Protein AF-A0A1A8Q1Y0-F1 (afdb_monomer_lite)

Organism: NCBI:txid704102

InterPro domains:
  IPR000152 EGF-type aspartate/asparagine hydroxylation site [PS00010] (69-80)
  IPR000742 EGF-like domain [PF00008] (25-50)
  IPR000742 EGF-like domain [PS00022] (40-51)
  IPR000742 EGF-like domain [PS00022] (78-89)
  IPR000742 EGF-like domain [PS01186] (40-51)
  IPR000742 EGF-like domain [PS01186] (78-89)
  IPR000742 EGF-like domain [PS50026] (17-52)
  IPR000742 EGF-like domain [PS50026] (54-90)
  IPR000742 EGF-like domain [SM00181] (9-52)
  IPR000742 EGF-like domain [SM00181] (57-90)
  IPR001881 EGF-like calcium-binding domain [SM00179] (10-52)
  IPR001881 EGF-like calcium-binding domain [SM00179] (54-90)
  IPR013032 EGF-like, conserved site [PF12661] (63-84)
  IPR018097 EGF-like calcium-binding, con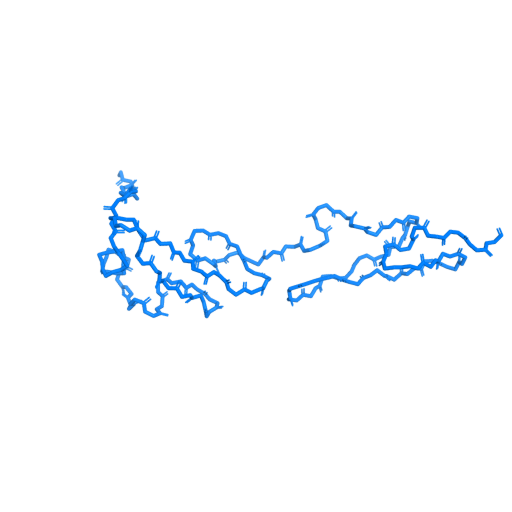served site [PS01187] (54-78)
  IPR051355 Notch and Slit guidance protein [PTHR45836] (2-94)

Radius of gyration: 19.27 Å; chains: 1; bounding box: 43×25×50 Å

pLDDT: mean 89.34, std 10.75, range [38.41, 96.88]

Foldseek 3Di:
DPCPPQFAALCVQCVVVVHDSCPQAPPRWHWDDPDRGIATHEDAQFDDRRSPHGDFQCVVHLADDPWDWDDDRRHIATHEDPQFDDRRSPDGRD

Sequence (94 aa):
VNCDVPSVSCEVAAKQRGVDVSQLCQNSGQCRDTGNVHECNCQVGFTGSYCEEQVDECTPNPCQNGATCTDFLGGYTCKCMPGYLGTNCSVDIN

Secondary structure (DSSP, 8-state):
-----SS--HHHHHHHHTS-HHHHSSTT-EEEEETTEEEEEPPTTEESTTS-EEP-TTSS----TTPEEEEETTEEEEEPPTTEESTTS-EE--

Structure (mmCIF, N/CA/C/O backbone):
data_AF-A0A1A8Q1Y0-F1
#
_entry.id   AF-A0A1A8Q1Y0-F1
#
loop_
_atom_site.group_PDB
_atom_site.id
_atom_site.type_symbol
_atom_site.label_atom_id
_atom_site.label_alt_id
_atom_site.label_comp_id
_atom_site.label_asym_id
_atom_site.label_entity_id
_atom_site.label_seq_id
_atom_site.pdbx_PDB_ins_code
_atom_site.Cartn_x
_atom_site.Cartn_y
_atom_site.Cartn_z
_atom_site.occupancy
_atom_site.B_iso_or_equiv
_atom_site.auth_seq_id
_atom_site.auth_comp_id
_atom_site.auth_asym_id
_atom_site.auth_atom_id
_atom_site.pdbx_PDB_model_num
ATOM 1 N N . VAL A 1 1 ? -7.116 16.075 22.771 1.00 38.41 1 VAL A N 1
ATOM 2 C CA . VAL A 1 1 ? -6.220 14.925 23.020 1.00 38.41 1 VAL A CA 1
ATOM 3 C C . VAL A 1 1 ? -6.762 13.789 22.174 1.00 38.41 1 VAL A C 1
ATOM 5 O O . VAL A 1 1 ? -7.806 13.258 22.527 1.00 38.41 1 VAL A O 1
ATOM 8 N N . ASN A 1 2 ? -6.167 13.529 21.005 1.00 45.53 2 ASN A N 1
ATOM 9 C CA . ASN A 1 2 ? -6.541 12.368 20.195 1.00 45.53 2 ASN A CA 1
ATOM 10 C C . ASN A 1 2 ? -6.005 11.136 20.914 1.00 45.53 2 ASN A C 1
ATOM 12 O O . ASN A 1 2 ? -4.815 10.840 20.854 1.00 45.53 2 ASN A O 1
ATOM 16 N N . CYS A 1 3 ? -6.879 10.486 21.671 1.00 48.44 3 CYS A N 1
ATOM 17 C CA . CYS A 1 3 ? -6.614 9.170 22.211 1.00 48.44 3 CYS A CA 1
ATOM 18 C C . CYS A 1 3 ? -6.950 8.152 21.118 1.00 48.44 3 CYS A C 1
ATOM 20 O O . CYS A 1 3 ? -8.015 7.544 21.162 1.00 48.44 3 CYS A O 1
ATOM 22 N N . ASP A 1 4 ? -6.059 7.960 20.145 1.00 56.84 4 ASP A N 1
ATOM 23 C 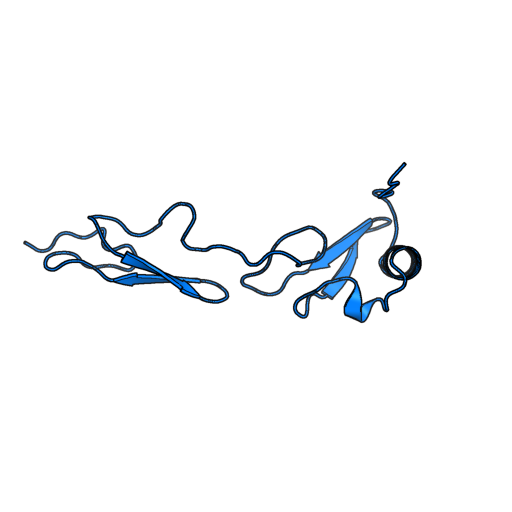CA . ASP A 1 4 ? -5.976 6.656 19.487 1.00 56.84 4 ASP A CA 1
ATOM 24 C C . ASP A 1 4 ? -5.455 5.700 20.562 1.00 56.84 4 ASP A C 1
ATOM 26 O O . ASP A 1 4 ? -4.253 5.589 20.786 1.00 56.84 4 ASP A O 1
ATOM 30 N N . VAL A 1 5 ? -6.369 5.135 21.357 1.00 56.62 5 VAL A N 1
ATOM 31 C CA . VAL A 1 5 ? -6.029 4.199 22.431 1.00 56.62 5 VAL A CA 1
ATOM 32 C C . VAL A 1 5 ? -5.534 2.922 21.749 1.00 56.62 5 VAL A C 1
ATOM 34 O O . VAL A 1 5 ? -6.348 2.216 21.150 1.00 56.62 5 VAL A O 1
ATOM 37 N N . PRO A 1 6 ? -4.234 2.586 21.815 1.00 63.72 6 PRO A N 1
ATOM 38 C CA . PRO A 1 6 ? -3.678 1.477 21.054 1.00 63.72 6 PRO A CA 1
ATOM 39 C C . PRO A 1 6 ? -3.911 0.177 21.829 1.00 63.72 6 PRO A C 1
ATOM 41 O O . PRO A 1 6 ? -2.965 -0.419 22.320 1.00 63.72 6 PRO A O 1
ATOM 44 N N . SER A 1 7 ? -5.171 -0.195 22.079 1.00 73.12 7 SER A N 1
ATOM 45 C CA . SER A 1 7 ? -5.597 -1.412 22.803 1.00 73.12 7 SER A CA 1
ATOM 46 C C . SER A 1 7 ? -7.128 -1.539 22.810 1.00 73.12 7 SER A C 1
ATOM 48 O O . SER A 1 7 ? -7.738 -1.743 23.861 1.00 73.12 7 SER A O 1
ATOM 50 N N . VAL A 1 8 ? -7.776 -1.366 21.658 1.00 85.94 8 VAL A N 1
ATOM 51 C CA . VAL A 1 8 ? -9.223 -1.591 21.528 1.00 85.94 8 VAL A CA 1
ATOM 52 C C . VAL A 1 8 ? -9.528 -2.565 20.395 1.00 85.94 8 VAL A C 1
ATOM 54 O O . VAL A 1 8 ? -8.804 -2.577 19.401 1.00 85.94 8 VAL A O 1
ATOM 57 N N . SER A 1 9 ? -10.595 -3.354 20.542 1.00 90.88 9 SER A N 1
ATOM 58 C CA . SER A 1 9 ? -11.101 -4.265 19.508 1.00 90.88 9 SER A CA 1
ATOM 59 C C . SER A 1 9 ? -11.766 -3.517 18.348 1.00 90.88 9 SER A C 1
ATOM 61 O O . SER A 1 9 ? -12.106 -2.335 18.466 1.00 90.88 9 SER A O 1
ATOM 63 N N . CYS A 1 10 ? -12.008 -4.222 17.244 1.00 90.50 10 CYS A N 1
ATOM 64 C CA . CYS A 1 10 ? -12.656 -3.724 16.035 1.00 90.50 10 CYS A CA 1
ATOM 65 C C . CYS A 1 10 ? -13.997 -3.044 16.332 1.00 90.50 10 CYS A C 1
ATOM 67 O O . CYS A 1 10 ? -14.282 -1.958 15.834 1.00 90.50 10 CYS A O 1
ATOM 69 N N . GLU A 1 11 ? -14.812 -3.645 17.197 1.00 90.56 11 GLU A N 1
ATOM 70 C CA . GLU A 1 11 ? -16.118 -3.106 17.586 1.00 90.56 11 GLU A CA 1
ATOM 71 C C . GLU A 1 11 ? -16.007 -1.767 18.322 1.00 90.56 11 GLU A C 1
ATOM 73 O O . GLU A 1 11 ? -16.811 -0.857 18.105 1.00 90.56 11 GLU A O 1
ATOM 78 N N . VAL A 1 12 ? -15.014 -1.636 19.205 1.00 89.88 12 VAL A N 1
ATOM 79 C CA . VAL A 1 12 ? -14.795 -0.414 19.986 1.00 89.88 12 VAL A CA 1
ATOM 80 C C . VAL A 1 12 ? -14.193 0.673 19.100 1.00 89.88 12 VAL A C 1
ATOM 82 O O . VAL A 1 12 ? -14.673 1.805 19.140 1.00 89.88 12 VAL A O 1
ATOM 85 N N . ALA A 1 13 ? -13.214 0.330 18.260 1.00 88.50 13 ALA A N 1
ATOM 86 C CA . ALA A 1 13 ? -12.613 1.246 17.294 1.00 88.50 13 ALA A CA 1
ATOM 87 C C . ALA A 1 13 ? -13.652 1.798 16.302 1.00 88.50 13 ALA A C 1
ATOM 89 O O . ALA A 1 13 ? -13.726 3.008 16.079 1.00 88.50 13 ALA A O 1
ATOM 90 N N . ALA A 1 14 ? -14.522 0.934 15.771 1.00 90.50 14 ALA A N 1
ATOM 91 C CA . ALA A 1 14 ? -15.601 1.321 14.865 1.00 90.50 14 ALA A CA 1
ATOM 92 C C . ALA A 1 14 ? -16.588 2.288 15.538 1.00 90.50 14 ALA A C 1
ATOM 94 O O . ALA A 1 14 ? -16.870 3.364 15.008 1.00 90.50 14 ALA A O 1
ATOM 95 N N . LYS A 1 15 ? -17.020 1.980 16.770 1.00 91.00 15 LYS A N 1
ATOM 96 C CA . LYS A 1 15 ? -17.885 2.870 17.564 1.00 91.00 15 LYS A CA 1
ATOM 97 C C . LYS A 1 15 ? -17.231 4.216 17.873 1.00 91.00 15 LYS A C 1
ATOM 99 O O . LYS A 1 15 ? -17.913 5.234 17.816 1.00 91.00 15 LYS A O 1
ATOM 104 N N . GLN A 1 16 ? -15.935 4.238 18.185 1.00 88.38 16 GLN A N 1
ATOM 105 C CA . GLN A 1 16 ? -15.193 5.478 18.444 1.00 88.38 16 GLN A CA 1
ATOM 106 C C . GLN A 1 16 ? -15.118 6.375 17.204 1.00 88.38 16 GLN A C 1
ATOM 108 O O . GLN A 1 16 ? -15.203 7.595 17.329 1.00 88.38 16 GLN A O 1
ATOM 113 N N . ARG A 1 17 ? -14.998 5.776 16.014 1.00 87.44 17 ARG A N 1
ATOM 114 C CA . ARG A 1 17 ? -14.986 6.492 14.730 1.00 87.44 17 ARG A CA 1
ATOM 115 C C . ARG A 1 17 ? -16.385 6.754 14.163 1.00 87.44 17 ARG A C 1
ATOM 117 O O . ARG A 1 17 ? -16.504 7.470 13.175 1.00 87.44 17 ARG A O 1
ATOM 124 N N . GLY A 1 18 ? -17.434 6.209 14.783 1.00 90.94 18 GLY A N 1
ATOM 125 C CA . GLY A 1 18 ? -18.817 6.361 14.331 1.00 90.94 18 GLY A CA 1
ATOM 126 C C . GLY A 1 18 ? -19.108 5.660 13.001 1.00 90.94 18 GLY A C 1
ATOM 127 O O . GLY A 1 18 ? -19.939 6.142 12.236 1.00 90.94 18 GLY A O 1
ATOM 128 N N . VAL A 1 19 ? -18.415 4.556 12.717 1.00 91.25 19 VAL A N 1
ATOM 129 C CA . VAL A 1 19 ? -18.579 3.745 11.499 1.00 91.25 19 VAL A CA 1
ATOM 130 C C . VAL A 1 19 ? -18.936 2.306 11.862 1.00 91.25 19 VAL A C 1
ATOM 132 O O . VAL A 1 19 ? -18.734 1.880 13.000 1.00 91.25 19 VAL A O 1
ATOM 135 N N . ASP A 1 20 ? -19.444 1.537 10.901 1.00 92.75 20 ASP A N 1
ATOM 136 C CA . ASP A 1 20 ? -19.593 0.092 11.067 1.00 92.75 20 ASP A CA 1
ATOM 137 C C . ASP A 1 20 ? -18.231 -0.614 11.039 1.00 92.75 20 ASP A C 1
ATOM 139 O O . ASP A 1 20 ? -17.292 -0.167 10.380 1.00 92.75 20 ASP A O 1
ATOM 143 N N . VAL A 1 21 ? -18.117 -1.766 11.708 1.00 89.88 21 VAL A N 1
ATOM 144 C CA . VAL A 1 21 ? -16.873 -2.567 11.731 1.00 89.88 21 VAL A CA 1
ATOM 145 C C . VAL A 1 21 ? -16.413 -2.940 10.318 1.00 89.88 21 VAL A C 1
ATOM 147 O O . VAL A 1 21 ? -15.218 -2.952 10.036 1.00 89.88 21 VAL A O 1
ATOM 150 N N . SER A 1 22 ? -17.354 -3.176 9.403 1.00 89.50 22 SER A N 1
ATOM 151 C CA . SER A 1 22 ? -17.073 -3.446 7.988 1.00 89.50 22 SER A CA 1
ATOM 152 C C . SER A 1 22 ? -16.552 -2.233 7.211 1.00 89.50 22 SER A C 1
ATOM 154 O O . SER A 1 22 ? -16.056 -2.400 6.104 1.00 89.50 22 SER A O 1
ATOM 156 N N . GLN A 1 23 ? -16.709 -1.022 7.748 1.00 92.12 23 GLN A N 1
ATOM 157 C CA . GLN A 1 23 ? -16.242 0.236 7.156 1.00 92.12 23 GLN A CA 1
ATOM 158 C C . GLN A 1 23 ? -15.032 0.817 7.896 1.00 92.12 23 GLN A C 1
ATOM 160 O O . GLN A 1 23 ? -14.458 1.806 7.446 1.00 92.12 23 GLN A O 1
ATOM 165 N N . LEU A 1 24 ? -14.655 0.221 9.033 1.00 91.75 24 LEU A N 1
ATOM 166 C CA . LEU A 1 24 ? -13.518 0.649 9.838 1.00 91.75 24 LEU A CA 1
ATOM 167 C C . LEU A 1 24 ? -12.216 0.606 9.033 1.00 91.75 24 LEU A C 1
ATOM 169 O O . LEU A 1 24 ? -11.448 1.564 9.070 1.00 91.75 24 LEU A O 1
ATOM 173 N N . CYS A 1 25 ? -12.003 -0.481 8.292 1.00 93.38 25 CYS A N 1
ATOM 174 C CA . CYS A 1 25 ? -10.896 -0.624 7.357 1.00 93.38 25 CYS A CA 1
ATOM 175 C C . CYS A 1 25 ? -11.373 -0.230 5.954 1.00 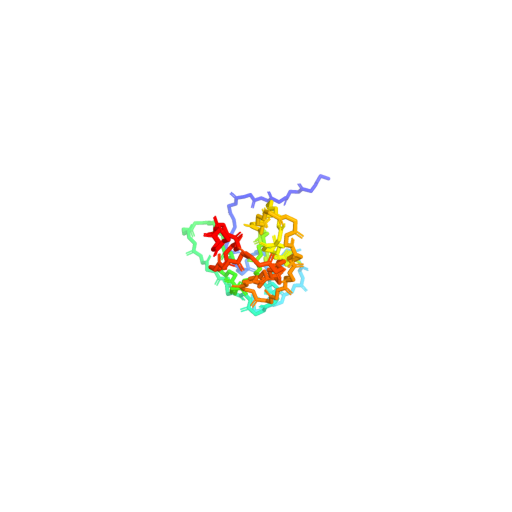93.38 25 CYS A C 1
ATOM 177 O O . CYS A 1 25 ? -12.313 -0.816 5.414 1.00 93.38 25 CYS A O 1
ATOM 179 N N . GLN A 1 26 ? -10.742 0.783 5.370 1.00 93.06 26 GLN A N 1
ATOM 180 C CA . GLN A 1 26 ? -11.073 1.308 4.051 1.00 93.06 26 GLN A CA 1
ATOM 181 C C . GLN A 1 26 ? -10.642 0.343 2.939 1.00 93.06 26 GLN A C 1
ATOM 183 O O . GLN A 1 26 ? -9.978 -0.664 3.182 1.00 93.06 26 GLN A O 1
ATOM 188 N N . ASN A 1 27 ? -11.056 0.636 1.702 1.00 92.25 27 ASN A N 1
ATOM 189 C CA . ASN A 1 27 ? -10.619 -0.087 0.502 1.00 92.25 27 ASN A CA 1
ATOM 190 C C . ASN A 1 27 ? -10.825 -1.613 0.565 1.00 92.25 27 ASN A C 1
ATOM 192 O O . ASN A 1 27 ? -10.016 -2.400 0.082 1.00 92.25 27 ASN A O 1
ATOM 196 N N . SER A 1 28 ? -11.954 -2.039 1.142 1.00 90.25 28 SER A N 1
ATOM 197 C CA . SER A 1 28 ? -12.295 -3.455 1.360 1.00 90.25 28 SER A CA 1
ATOM 198 C C . SER A 1 28 ? -11.330 -4.202 2.295 1.00 90.25 28 SER A C 1
ATOM 200 O O . SER A 1 28 ? -11.214 -5.431 2.221 1.00 90.25 28 SER A O 1
ATOM 202 N N . GLY A 1 29 ? -10.634 -3.478 3.177 1.00 91.94 29 GLY A N 1
ATOM 203 C CA . GLY A 1 29 ? -9.865 -4.066 4.266 1.00 91.94 29 GLY A CA 1
ATOM 204 C C . GLY A 1 29 ? -10.764 -4.790 5.272 1.00 91.94 29 GLY A C 1
ATOM 205 O O . GLY A 1 29 ? -11.937 -4.458 5.443 1.00 91.94 29 GLY A O 1
ATOM 206 N N . GLN A 1 30 ? -10.217 -5.796 5.950 1.00 93.75 30 GLN A N 1
ATOM 207 C CA . GLN A 1 30 ? -10.937 -6.562 6.969 1.00 93.75 30 GLN A CA 1
ATOM 208 C C . GLN A 1 30 ? -10.372 -6.269 8.350 1.00 93.75 30 GLN A C 1
ATOM 210 O O . GLN A 1 30 ? -9.185 -6.476 8.589 1.00 93.75 30 GLN A O 1
ATOM 215 N N . CYS A 1 31 ? -11.222 -5.825 9.274 1.00 93.31 31 CYS A N 1
ATOM 216 C CA . CYS A 1 31 ? -10.796 -5.653 10.655 1.00 93.31 31 CYS A CA 1
ATOM 217 C C . CYS A 1 31 ? -10.668 -7.013 11.340 1.00 93.31 31 CYS A C 1
ATOM 219 O O . CYS A 1 31 ? -11.582 -7.840 11.267 1.00 93.31 31 CYS A O 1
ATOM 221 N N . ARG A 1 32 ? -9.545 -7.234 12.019 1.00 92.88 32 ARG A N 1
ATOM 222 C CA . ARG A 1 32 ? -9.267 -8.434 12.798 1.00 92.88 32 ARG A CA 1
ATOM 223 C C . ARG A 1 32 ? -8.832 -8.061 14.207 1.00 92.88 32 ARG A C 1
ATOM 225 O O . ARG A 1 32 ? -7.986 -7.194 14.396 1.00 92.88 32 ARG A O 1
ATOM 232 N N . ASP A 1 33 ? -9.369 -8.767 15.192 1.00 90.62 33 ASP A N 1
ATOM 233 C CA . ASP A 1 33 ? -8.927 -8.634 16.576 1.00 90.62 33 ASP A CA 1
ATOM 234 C C . ASP A 1 33 ? -7.689 -9.507 16.833 1.00 90.62 33 ASP A C 1
ATOM 236 O O . ASP A 1 33 ? -7.731 -10.737 16.733 1.00 90.62 33 ASP A O 1
ATOM 240 N N . THR A 1 34 ? -6.585 -8.862 17.201 1.00 86.12 34 THR A N 1
ATOM 241 C CA . THR A 1 34 ? -5.337 -9.476 17.661 1.00 86.12 34 THR A CA 1
ATOM 242 C C . THR A 1 34 ? -5.213 -9.236 19.168 1.00 86.12 34 THR A C 1
ATOM 244 O O . THR A 1 34 ? -4.555 -8.312 19.650 1.00 86.12 34 THR A O 1
ATOM 247 N N . GLY A 1 35 ? -5.909 -10.067 19.948 1.00 84.25 35 GLY A N 1
ATOM 248 C CA . GLY A 1 35 ? -6.014 -9.905 21.400 1.00 84.25 35 GLY A CA 1
ATOM 249 C C . GLY A 1 35 ? -6.914 -8.723 21.767 1.00 84.25 35 GLY A C 1
ATOM 250 O O . GLY A 1 35 ? -8.088 -8.719 21.419 1.00 84.25 35 GLY A O 1
ATOM 251 N N . ASN A 1 36 ? -6.366 -7.728 22.471 1.00 80.56 36 ASN A N 1
ATOM 252 C CA . ASN A 1 36 ? -7.074 -6.479 22.790 1.00 80.56 36 ASN A CA 1
ATOM 253 C C . ASN A 1 36 ? -6.767 -5.356 21.787 1.00 80.56 36 ASN A C 1
ATOM 255 O O . ASN A 1 36 ? -7.061 -4.204 22.068 1.00 80.56 36 ASN A O 1
ATOM 259 N N . VAL A 1 37 ? -6.135 -5.656 20.654 1.00 84.69 37 VAL A N 1
ATOM 260 C CA . VAL A 1 37 ? -5.776 -4.677 19.621 1.00 84.69 37 VAL A CA 1
ATOM 261 C C . VAL A 1 37 ? -6.503 -5.051 18.335 1.00 84.69 37 VAL A C 1
ATOM 263 O O . VAL A 1 37 ? -6.558 -6.228 17.993 1.00 84.69 37 VAL A O 1
ATOM 266 N N . HIS A 1 38 ? -7.049 -4.071 17.625 1.00 89.25 38 HIS A N 1
ATOM 267 C CA . HIS A 1 38 ? -7.565 -4.260 16.276 1.00 89.25 38 HIS A CA 1
ATOM 268 C C . HIS A 1 38 ? -6.455 -4.040 15.251 1.00 89.25 38 HIS A C 1
ATOM 270 O O . HIS A 1 38 ? -5.604 -3.166 15.408 1.00 89.25 38 HIS A O 1
ATOM 276 N N . GLU A 1 39 ? -6.489 -4.823 14.187 1.00 90.62 39 GLU A N 1
ATOM 277 C CA . GLU A 1 39 ? -5.592 -4.716 13.049 1.00 90.62 39 GLU A CA 1
ATOM 278 C C . GLU A 1 39 ? -6.425 -4.780 11.770 1.00 90.62 39 GLU A C 1
ATOM 280 O O . GLU A 1 39 ? -7.260 -5.672 11.600 1.00 90.62 39 GLU A O 1
ATOM 285 N N . CYS A 1 40 ? -6.212 -3.830 10.864 1.00 92.38 40 CYS A N 1
ATOM 286 C CA . CYS A 1 40 ? -6.823 -3.875 9.547 1.00 92.38 40 CYS A CA 1
ATOM 287 C C . CYS A 1 40 ? -5.958 -4.706 8.601 1.00 92.38 40 CYS A C 1
ATOM 289 O O . CYS A 1 40 ? -4.824 -4.355 8.287 1.00 92.38 40 CYS A O 1
ATOM 291 N N . ASN A 1 41 ? -6.513 -5.810 8.110 1.00 93.75 41 ASN A N 1
ATOM 292 C CA . ASN A 1 41 ? -5.925 -6.563 7.019 1.00 93.75 41 ASN A CA 1
ATOM 293 C C . ASN A 1 41 ? -6.263 -5.867 5.698 1.00 93.75 41 ASN A C 1
ATOM 295 O O . ASN A 1 41 ? -7.404 -5.924 5.230 1.00 93.75 41 ASN A O 1
ATOM 299 N N . CYS A 1 42 ? -5.280 -5.171 5.134 1.00 93.81 42 CYS A N 1
ATOM 300 C CA . CYS A 1 42 ? -5.452 -4.419 3.900 1.00 93.81 42 CYS A CA 1
ATOM 301 C C . CYS A 1 42 ? -5.444 -5.315 2.669 1.00 93.81 42 CYS A C 1
ATOM 303 O O . CYS A 1 42 ? -4.721 -6.311 2.602 1.00 93.81 42 CYS A O 1
ATOM 305 N N . GLN A 1 43 ? -6.250 -4.930 1.679 1.00 93.00 43 GLN A N 1
ATOM 306 C CA . GLN A 1 43 ? -6.153 -5.513 0.349 1.00 93.00 43 GLN A CA 1
ATOM 307 C C . GLN A 1 43 ? -4.804 -5.161 -0.282 1.00 93.00 43 GLN A C 1
ATOM 309 O O . GLN A 1 43 ? -4.149 -4.186 0.089 1.00 93.00 43 GLN A O 1
ATOM 314 N N . VAL A 1 44 ? -4.405 -5.968 -1.260 1.00 90.88 44 VAL A N 1
ATOM 315 C CA . VAL A 1 44 ? -3.187 -5.738 -2.040 1.00 90.88 44 VAL A CA 1
ATOM 316 C C . VAL A 1 44 ? -3.233 -4.336 -2.672 1.00 90.88 44 VAL A C 1
ATOM 318 O O . VAL A 1 44 ? -4.259 -3.946 -3.228 1.00 90.88 44 VAL A O 1
ATOM 321 N N . GLY A 1 45 ? -2.129 -3.589 -2.563 1.00 91.44 45 GLY A N 1
ATOM 322 C CA . GLY A 1 45 ? -2.021 -2.204 -3.041 1.00 91.44 45 GLY A CA 1
ATOM 323 C C . GLY A 1 45 ? -2.486 -1.136 -2.043 1.00 91.44 45 GLY A C 1
ATOM 324 O O . GLY A 1 45 ? -2.507 0.040 -2.388 1.00 91.44 45 GLY A O 1
ATOM 325 N N . PHE A 1 46 ? -2.844 -1.507 -0.807 1.00 94.12 46 PHE A N 1
ATOM 326 C CA . PHE A 1 46 ? -3.193 -0.558 0.255 1.00 94.12 46 PHE A CA 1
ATOM 327 C C . PHE A 1 46 ? -2.354 -0.759 1.519 1.00 94.12 46 PHE A C 1
ATOM 329 O O . PHE A 1 46 ? -1.901 -1.862 1.828 1.00 94.12 46 PHE A O 1
ATOM 336 N N . THR A 1 47 ? -2.168 0.324 2.266 1.00 91.31 47 THR A N 1
ATOM 337 C CA . THR A 1 47 ? -1.410 0.401 3.515 1.00 91.31 47 THR A CA 1
ATOM 338 C C . THR A 1 47 ? -2.033 1.442 4.457 1.00 91.31 47 THR A C 1
ATOM 340 O O . THR A 1 47 ? -3.081 2.021 4.162 1.00 91.31 47 THR A O 1
ATOM 343 N N . GLY A 1 48 ? -1.416 1.651 5.617 1.00 90.44 48 GLY A N 1
ATOM 344 C CA . GLY A 1 48 ? -1.938 2.489 6.695 1.00 90.44 48 GLY A CA 1
ATOM 345 C C . GLY A 1 48 ? -2.704 1.683 7.747 1.00 90.44 48 GLY A C 1
ATOM 346 O O . GLY A 1 48 ? -3.060 0.522 7.540 1.00 90.44 48 GLY A O 1
ATOM 347 N N . SER A 1 49 ? -2.947 2.298 8.906 1.00 89.38 49 SER A N 1
ATOM 348 C CA . SER A 1 49 ? -3.589 1.632 10.052 1.00 89.38 49 SER A CA 1
ATOM 349 C C . SER A 1 49 ? -5.024 1.188 9.759 1.00 89.38 49 SER A C 1
ATOM 351 O O . SER A 1 49 ? -5.516 0.251 10.386 1.00 89.38 49 SER A O 1
ATOM 353 N N . TYR A 1 50 ? -5.689 1.851 8.812 1.00 91.56 50 TYR A N 1
ATOM 354 C CA . TYR A 1 50 ? -7.055 1.583 8.381 1.00 91.56 50 TYR A CA 1
ATOM 355 C C . TYR A 1 50 ? -7.150 1.350 6.869 1.00 91.56 50 TYR A C 1
ATOM 357 O O . TYR A 1 50 ? -8.236 1.490 6.306 1.00 91.56 50 TYR A O 1
ATOM 365 N N . CYS A 1 51 ? -6.050 0.970 6.209 1.00 93.94 51 CYS A N 1
ATOM 366 C CA . CYS A 1 51 ? -5.994 0.731 4.762 1.00 93.94 51 CYS A CA 1
ATOM 367 C C . CYS A 1 51 ? -6.420 1.944 3.923 1.00 93.94 51 CYS A C 1
ATOM 369 O O . CYS A 1 51 ? -7.027 1.797 2.861 1.00 93.94 51 CYS A O 1
ATOM 371 N N . GLU A 1 52 ? -6.177 3.145 4.441 1.00 92.62 52 GLU A N 1
ATOM 372 C CA . GLU A 1 52 ? -6.578 4.420 3.856 1.00 92.62 52 GLU A CA 1
ATOM 373 C C . GLU A 1 52 ? -5.596 4.933 2.794 1.00 92.62 52 GLU A C 1
ATOM 375 O O . GLU A 1 52 ? -5.959 5.785 1.982 1.00 92.62 52 GLU A O 1
ATOM 380 N N . GLU A 1 53 ? -4.374 4.403 2.774 1.00 92.50 53 GLU A N 1
ATOM 381 C CA . GLU A 1 53 ? -3.320 4.806 1.846 1.00 92.50 53 GLU A CA 1
ATOM 382 C C . GLU A 1 53 ? -3.201 3.776 0.719 1.00 92.50 53 GLU A C 1
ATOM 384 O O . GLU A 1 53 ? -3.166 2.574 0.976 1.00 92.50 53 GLU A O 1
ATOM 389 N N . GLN A 1 54 ? -3.129 4.227 -0.535 1.00 91.75 54 GLN A N 1
ATOM 390 C CA . GLN A 1 54 ? -2.659 3.367 -1.625 1.00 91.75 54 GLN A CA 1
ATOM 391 C C . GLN A 1 54 ? -1.141 3.268 -1.537 1.00 91.75 54 GLN A C 1
ATOM 393 O O . GLN A 1 54 ? -0.464 4.269 -1.292 1.00 91.75 54 GLN A O 1
ATOM 398 N N . VAL A 1 55 ? -0.623 2.058 -1.709 1.00 93.69 55 VAL A N 1
ATOM 399 C CA . VAL A 1 55 ? 0.808 1.853 -1.900 1.00 93.69 55 VAL A CA 1
ATOM 400 C C . VAL A 1 55 ? 1.186 2.519 -3.222 1.00 93.69 55 VAL A C 1
ATOM 402 O O . VAL A 1 55 ? 0.397 2.526 -4.158 1.00 93.69 55 VAL A O 1
ATOM 405 N N . ASP A 1 56 ? 2.348 3.166 -3.245 1.00 93.44 56 ASP A N 1
ATOM 406 C CA . ASP A 1 56 ? 2.980 3.601 -4.486 1.00 93.44 56 ASP A CA 1
ATOM 407 C C . ASP A 1 56 ? 4.108 2.617 -4.777 1.00 93.44 56 ASP A C 1
ATOM 409 O O . ASP A 1 56 ? 5.214 2.722 -4.238 1.00 93.44 56 ASP A O 1
ATOM 413 N N . GLU A 1 57 ? 3.821 1.627 -5.614 1.00 93.81 57 GLU A N 1
ATOM 414 C CA . GLU A 1 57 ? 4.765 0.585 -5.992 1.00 93.81 57 GLU A CA 1
ATOM 415 C C . GLU A 1 57 ? 5.926 1.115 -6.854 1.00 93.81 57 GLU A C 1
ATOM 417 O O . GLU A 1 57 ? 6.918 0.409 -7.066 1.00 93.81 57 GLU A O 1
ATOM 422 N N . CYS A 1 58 ? 5.850 2.372 -7.303 1.00 95.31 58 CYS A N 1
ATOM 423 C CA . CYS A 1 58 ? 6.948 3.097 -7.929 1.00 95.31 58 CYS A CA 1
ATOM 424 C C . CYS A 1 58 ? 7.823 3.870 -6.928 1.00 95.31 58 CYS A C 1
ATOM 426 O O . CYS A 1 58 ? 8.757 4.552 -7.362 1.00 95.31 58 CYS A O 1
ATOM 428 N N . THR A 1 59 ? 7.586 3.758 -5.616 1.00 92.50 59 THR A N 1
ATOM 429 C CA . THR A 1 59 ? 8.394 4.423 -4.587 1.00 92.50 59 THR A CA 1
ATOM 430 C C . THR A 1 59 ? 8.986 3.426 -3.577 1.00 92.50 59 THR A C 1
ATOM 432 O O . THR A 1 59 ? 8.260 2.836 -2.778 1.00 92.50 59 THR A O 1
ATOM 435 N N . PRO A 1 60 ? 10.329 3.281 -3.523 1.00 91.12 60 PRO A N 1
ATOM 436 C CA . PRO A 1 60 ? 11.327 3.892 -4.412 1.00 91.12 60 PRO A CA 1
ATOM 437 C C . PRO A 1 60 ? 11.264 3.308 -5.831 1.00 91.12 60 PRO A C 1
ATOM 439 O O . PRO A 1 60 ? 10.905 2.147 -5.988 1.00 91.12 60 PRO A O 1
ATOM 442 N N . ASN A 1 61 ? 11.672 4.086 -6.847 1.00 92.88 61 ASN A N 1
ATOM 443 C CA . ASN A 1 61 ? 11.553 3.677 -8.254 1.00 92.88 61 ASN A CA 1
ATOM 444 C C . ASN A 1 61 ? 12.248 2.327 -8.517 1.00 92.88 61 ASN A C 1
ATOM 446 O O . ASN A 1 61 ? 13.482 2.269 -8.476 1.00 92.88 61 ASN A O 1
ATOM 450 N N . PRO A 1 62 ? 11.487 1.253 -8.805 1.00 94.44 62 PRO A N 1
ATOM 451 C CA . PRO A 1 62 ? 12.052 -0.070 -9.042 1.00 94.44 62 PRO A CA 1
ATOM 452 C C . PRO A 1 62 ? 12.666 -0.199 -10.441 1.00 94.44 62 PRO A C 1
ATOM 454 O O . PRO A 1 62 ? 13.477 -1.096 -10.683 1.00 94.44 62 PRO A O 1
ATOM 457 N N . CYS A 1 63 ? 12.292 0.685 -11.367 1.00 96.56 63 CYS A N 1
ATOM 458 C CA . CYS A 1 63 ? 12.716 0.650 -12.756 1.00 96.56 63 CYS A CA 1
ATOM 459 C C . CYS A 1 63 ? 14.109 1.267 -12.930 1.00 96.56 63 CYS A C 1
ATOM 461 O O . CYS A 1 63 ? 14.372 2.393 -12.508 1.00 96.56 63 CYS A O 1
ATOM 463 N N . GLN A 1 64 ? 15.005 0.536 -13.592 1.00 95.56 64 GLN A N 1
ATOM 464 C CA . GLN A 1 64 ? 16.397 0.931 -13.802 1.00 95.56 64 GLN A CA 1
ATOM 465 C C . GLN A 1 64 ? 16.632 1.504 -15.205 1.00 95.56 64 GLN A C 1
ATOM 467 O O . GLN A 1 64 ? 15.754 1.485 -16.065 1.00 95.56 64 GLN A O 1
ATOM 472 N N . ASN A 1 65 ? 17.839 2.027 -15.438 1.00 95.00 65 ASN A N 1
ATOM 473 C CA . ASN A 1 65 ? 18.328 2.426 -16.764 1.00 95.00 65 ASN A CA 1
ATOM 474 C C . ASN A 1 65 ? 17.429 3.441 -17.497 1.00 95.00 65 ASN A C 1
ATOM 476 O O . ASN A 1 65 ? 17.241 3.384 -18.711 1.00 95.00 65 ASN A O 1
ATOM 480 N N . GLY A 1 66 ? 16.848 4.380 -16.743 1.00 91.94 66 GLY A N 1
ATOM 481 C CA . GLY A 1 66 ? 15.970 5.418 -17.290 1.00 91.94 66 GLY A CA 1
ATOM 482 C C . GLY A 1 66 ? 14.593 4.910 -17.727 1.00 91.94 66 GLY A C 1
ATOM 483 O O . GLY A 1 66 ? 13.878 5.624 -18.428 1.00 91.94 66 GLY A O 1
ATOM 484 N N . ALA A 1 67 ? 14.211 3.693 -17.332 1.00 95.56 67 ALA A N 1
ATOM 485 C CA . ALA A 1 67 ? 12.879 3.168 -17.576 1.00 95.56 67 ALA A CA 1
ATOM 486 C C . ALA A 1 67 ? 11.806 3.971 -16.823 1.00 95.56 67 ALA A C 1
ATOM 488 O O . ALA A 1 67 ? 12.024 4.493 -15.728 1.00 95.56 67 ALA A O 1
ATOM 489 N N 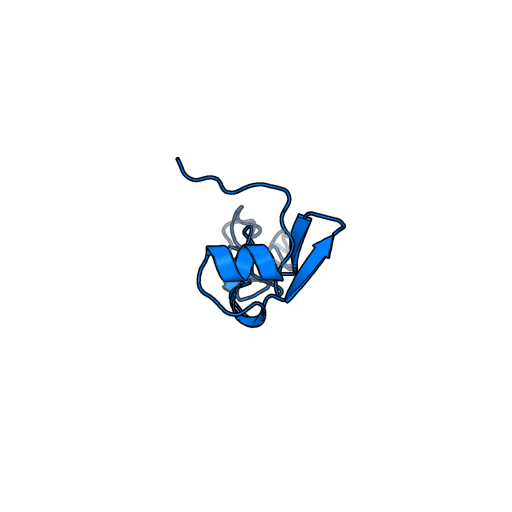. THR A 1 68 ? 10.623 4.062 -17.430 1.00 95.81 68 THR A N 1
ATOM 490 C CA . THR A 1 68 ? 9.469 4.737 -16.821 1.00 95.81 68 THR A CA 1
ATOM 491 C C . THR A 1 68 ? 8.684 3.740 -15.979 1.00 95.81 68 THR A C 1
ATOM 493 O O . THR A 1 68 ? 8.250 2.718 -16.511 1.00 95.81 68 THR A O 1
ATOM 496 N N . CYS A 1 69 ? 8.490 4.040 -14.694 1.00 96.88 69 CYS A N 1
ATOM 497 C CA . CYS A 1 69 ? 7.619 3.262 -13.818 1.00 96.88 69 CYS A CA 1
ATOM 498 C C . CYS A 1 69 ? 6.162 3.687 -13.993 1.00 96.88 69 CYS A C 1
ATOM 500 O O . CYS A 1 69 ? 5.860 4.872 -14.134 1.00 96.88 69 CYS A O 1
ATOM 502 N N . THR A 1 70 ? 5.258 2.717 -14.024 1.00 95.81 70 THR A N 1
ATOM 503 C CA . THR A 1 70 ? 3.814 2.934 -13.975 1.00 95.81 70 THR A CA 1
ATOM 504 C C . THR A 1 70 ? 3.249 2.073 -12.863 1.00 95.81 70 THR A C 1
ATOM 506 O O . THR A 1 70 ? 3.322 0.846 -12.937 1.00 95.81 70 THR A O 1
ATOM 509 N N . ASP A 1 71 ? 2.723 2.749 -11.850 1.00 92.50 71 ASP A N 1
ATOM 510 C CA . ASP A 1 71 ? 2.036 2.156 -10.713 1.00 92.50 71 ASP A CA 1
ATOM 511 C C . ASP A 1 71 ? 0.658 1.614 -11.131 1.00 92.50 71 ASP A C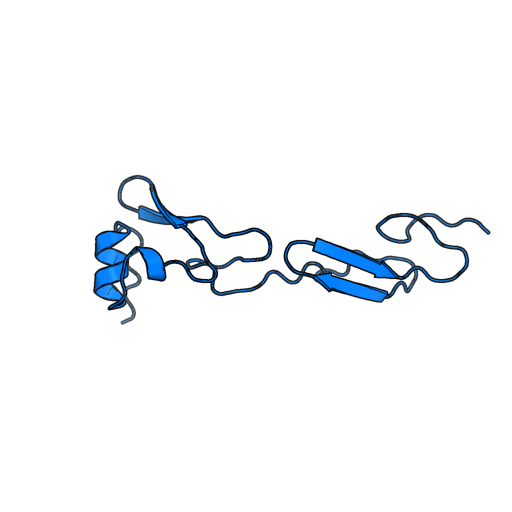 1
ATOM 513 O O . ASP A 1 71 ? -0.013 2.173 -12.010 1.00 92.50 71 ASP A O 1
ATOM 517 N N . PHE A 1 72 ? 0.253 0.502 -10.527 1.00 90.56 72 PHE A N 1
ATOM 518 C CA . PHE A 1 72 ? -1.093 -0.041 -10.593 1.00 90.56 72 PHE A CA 1
ATOM 519 C C . PHE A 1 72 ? -1.440 -0.717 -9.270 1.00 90.56 72 PHE A C 1
ATOM 521 O O . PHE A 1 72 ? -0.573 -1.170 -8.541 1.00 90.56 72 PHE A O 1
ATOM 528 N N . LEU A 1 73 ? -2.734 -0.877 -8.989 1.00 89.94 73 LEU A N 1
ATOM 529 C CA . LEU A 1 73 ? -3.168 -1.452 -7.720 1.00 89.94 73 LEU A CA 1
ATOM 530 C C . LEU A 1 73 ? -2.525 -2.828 -7.460 1.00 89.94 73 LEU A C 1
ATOM 532 O O . LEU A 1 73 ? -2.890 -3.819 -8.102 1.00 89.94 73 LEU A O 1
ATOM 536 N N . GLY A 1 74 ? -1.589 -2.881 -6.508 1.00 87.88 74 GLY A N 1
ATOM 537 C CA . GLY A 1 74 ? -0.899 -4.103 -6.125 1.00 87.88 74 GLY A CA 1
ATOM 538 C C . GLY A 1 74 ? 0.383 -4.432 -6.882 1.00 87.88 74 GLY A C 1
ATOM 539 O O . GLY A 1 74 ? 0.862 -5.565 -6.763 1.00 87.88 74 GLY A O 1
ATOM 540 N N . GLY A 1 75 ? 0.920 -3.521 -7.692 1.00 92.38 75 GLY A N 1
ATOM 541 C CA . GLY A 1 75 ? 2.159 -3.753 -8.422 1.00 92.38 75 GLY A CA 1
ATOM 542 C C . GLY A 1 75 ? 2.602 -2.588 -9.301 1.00 92.38 75 GLY A C 1
ATOM 543 O O . GLY A 1 75 ? 2.035 -1.510 -9.313 1.00 92.38 75 GLY A O 1
ATOM 544 N N . TYR A 1 76 ? 3.650 -2.818 -10.084 1.00 95.19 76 TYR A N 1
ATOM 545 C CA . TYR A 1 76 ? 4.188 -1.817 -11.000 1.00 95.19 76 TYR A CA 1
ATOM 546 C C . TYR A 1 76 ? 4.620 -2.458 -12.315 1.00 95.19 76 TYR A C 1
ATOM 548 O O . TYR A 1 76 ? 4.886 -3.659 -12.404 1.00 95.19 76 TYR A O 1
ATOM 556 N N . THR A 1 77 ? 4.683 -1.657 -13.375 1.00 95.56 77 THR A N 1
ATOM 557 C CA . THR A 1 77 ? 5.295 -2.041 -14.651 1.00 95.56 77 THR A CA 1
ATOM 558 C C . THR A 1 77 ? 6.373 -1.042 -15.029 1.00 95.56 77 THR A C 1
ATOM 560 O O . THR A 1 77 ? 6.167 0.168 -14.959 1.00 95.56 77 THR A O 1
ATOM 563 N N . CYS A 1 78 ? 7.513 -1.552 -15.494 1.00 96.81 78 CYS A N 1
ATOM 564 C CA . CYS A 1 78 ? 8.579 -0.740 -16.058 1.00 96.81 78 CYS A CA 1
ATOM 565 C C . CYS A 1 78 ? 8.522 -0.749 -17.585 1.00 96.81 78 CYS A C 1
ATOM 567 O O . CYS A 1 78 ? 8.618 -1.795 -18.228 1.00 96.81 78 CYS A O 1
ATOM 569 N N . LYS A 1 79 ? 8.424 0.435 -18.187 1.00 96.75 79 LYS A N 1
ATOM 570 C CA . LYS A 1 79 ? 8.614 0.612 -19.626 1.00 96.75 79 LYS A CA 1
ATOM 571 C C . LYS A 1 79 ? 10.100 0.798 -19.919 1.00 96.75 79 LYS A C 1
ATOM 573 O O . LYS A 1 79 ? 10.641 1.886 -19.709 1.00 96.75 79 LYS A O 1
ATOM 578 N N . CYS A 1 80 ? 10.740 -0.265 -20.403 1.00 96.38 80 CYS A N 1
ATOM 579 C CA . CYS A 1 80 ? 12.172 -0.271 -20.690 1.00 96.38 80 CYS A CA 1
ATOM 580 C C . CYS A 1 80 ? 12.538 0.611 -21.886 1.00 96.38 80 CYS A C 1
ATOM 582 O O . CYS A 1 80 ? 11.805 0.693 -22.875 1.00 96.38 80 CYS A O 1
ATOM 584 N N . MET A 1 81 ? 13.708 1.242 -21.792 1.00 94.94 81 MET A N 1
ATOM 585 C CA . MET A 1 81 ? 14.349 1.906 -22.922 1.00 94.94 81 MET A CA 1
ATOM 586 C C . MET A 1 81 ? 14.911 0.861 -23.906 1.00 94.94 81 MET A C 1
ATOM 588 O O . MET A 1 81 ? 15.214 -0.261 -23.491 1.00 94.94 81 MET A O 1
ATOM 592 N N . PRO A 1 82 ? 15.064 1.194 -25.203 1.00 94.56 82 PRO A N 1
ATOM 593 C CA . PRO A 1 82 ? 15.679 0.290 -26.175 1.00 94.56 82 PRO A CA 1
ATOM 594 C C . PRO A 1 82 ? 17.056 -0.195 -25.701 1.00 94.56 82 PRO A C 1
ATOM 596 O O . PRO A 1 82 ? 17.871 0.618 -25.273 1.00 94.56 82 PRO A O 1
ATOM 599 N N . GLY A 1 83 ? 17.308 -1.503 -25.788 1.00 93.69 83 GLY A N 1
ATOM 600 C CA . GLY A 1 83 ? 18.542 -2.116 -25.280 1.00 93.69 83 GLY A CA 1
ATOM 601 C C . GLY A 1 83 ? 18.463 -2.659 -23.852 1.00 93.69 83 GLY A C 1
ATOM 602 O O . GLY A 1 83 ? 19.422 -3.276 -23.406 1.00 93.69 83 GLY A O 1
ATOM 603 N N . TYR A 1 84 ? 17.332 -2.490 -23.156 1.00 96.69 84 TYR A N 1
ATOM 604 C CA . TYR A 1 84 ? 17.127 -3.029 -21.809 1.00 96.69 84 TYR A CA 1
ATOM 605 C C . TYR A 1 84 ? 15.915 -3.962 -21.720 1.00 96.69 84 TYR A C 1
ATOM 607 O O . TYR A 1 84 ? 14.891 -3.733 -22.366 1.00 96.69 84 TYR A O 1
ATOM 615 N N . LEU A 1 85 ? 16.015 -4.998 -20.883 1.00 93.38 85 LEU A N 1
ATOM 616 C CA . LEU A 1 85 ? 14.971 -5.995 -20.622 1.00 93.38 85 LEU A CA 1
ATOM 617 C C . LEU A 1 85 ? 14.877 -6.384 -19.133 1.00 93.38 85 LEU A C 1
ATOM 619 O O . LEU A 1 85 ? 15.691 -5.990 -18.295 1.00 93.38 85 LEU A O 1
ATOM 623 N N . GLY A 1 86 ? 13.860 -7.193 -18.819 1.00 94.00 86 GLY A N 1
ATOM 624 C CA . GLY A 1 86 ? 13.535 -7.676 -17.474 1.00 94.00 86 GLY A CA 1
ATOM 625 C C . GLY A 1 86 ? 12.452 -6.837 -16.792 1.00 94.00 86 GLY A C 1
ATOM 626 O O . GLY A 1 86 ? 12.163 -5.726 -17.226 1.00 94.00 86 GLY A O 1
ATOM 627 N N . THR A 1 87 ? 11.870 -7.357 -15.706 1.00 93.50 87 THR A N 1
ATOM 628 C CA . THR A 1 87 ? 10.790 -6.686 -14.950 1.00 93.50 87 THR A CA 1
ATOM 629 C C . THR A 1 87 ? 11.173 -5.271 -14.522 1.00 93.50 87 THR A C 1
ATOM 631 O O . THR A 1 87 ? 10.350 -4.368 -14.592 1.00 93.50 87 THR A O 1
ATOM 634 N N . ASN A 1 88 ? 12.447 -5.076 -14.170 1.00 95.44 88 ASN A N 1
ATOM 635 C CA . ASN A 1 88 ? 12.985 -3.802 -13.692 1.00 95.44 88 ASN A CA 1
ATOM 636 C C . ASN A 1 88 ? 13.864 -3.107 -14.739 1.00 95.44 88 ASN A C 1
ATOM 638 O O . ASN A 1 88 ? 14.566 -2.155 -14.409 1.00 95.44 88 ASN A O 1
ATOM 642 N N . CYS A 1 89 ? 13.874 -3.594 -15.985 1.00 96.19 89 CYS A N 1
ATOM 643 C CA . CYS A 1 89 ? 14.732 -3.087 -17.061 1.00 96.19 89 CYS A CA 1
ATOM 644 C C . CYS A 1 89 ? 16.230 -3.072 -16.708 1.00 96.19 89 CYS A C 1
ATOM 646 O O . CYS A 1 89 ? 16.969 -2.195 -17.147 1.00 96.19 89 CYS A O 1
ATOM 648 N N . SER A 1 90 ? 16.676 -4.025 -15.885 1.00 96.31 90 SER A N 1
ATOM 649 C CA . SER A 1 90 ? 18.046 -4.102 -15.364 1.00 96.31 90 SER A CA 1
ATOM 650 C C . SER A 1 90 ? 19.007 -4.885 -16.263 1.00 96.31 90 SER A C 1
ATOM 652 O O . SER A 1 90 ? 20.208 -4.876 -16.012 1.00 96.31 90 SER A O 1
ATOM 654 N N . VAL A 1 91 ? 18.502 -5.599 -17.273 1.00 95.75 91 VAL A N 1
ATOM 655 C CA . VAL A 1 91 ? 19.318 -6.429 -18.170 1.00 95.75 91 VAL A CA 1
ATOM 656 C C . VAL A 1 91 ? 19.649 -5.632 -19.423 1.00 95.75 91 VAL A C 1
ATOM 658 O O . VAL A 1 91 ? 18.737 -5.298 -20.170 1.00 95.75 91 VAL A O 1
ATOM 661 N N . ASP A 1 92 ? 20.929 -5.351 -19.652 1.00 93.50 92 ASP A N 1
ATOM 662 C CA . ASP A 1 92 ? 21.430 -4.784 -20.910 1.00 93.50 92 ASP A CA 1
ATOM 663 C C . ASP A 1 92 ? 21.578 -5.894 -21.967 1.00 93.50 92 ASP A C 1
ATOM 665 O O . ASP A 1 92 ? 22.003 -7.007 -21.642 1.00 93.50 92 ASP A O 1
ATOM 669 N N . ILE A 1 93 ? 21.188 -5.612 -23.210 1.00 91.81 93 ILE A N 1
ATOM 670 C CA . ILE A 1 93 ? 21.227 -6.559 -24.336 1.00 91.81 93 ILE A CA 1
ATOM 671 C C . ILE A 1 93 ? 21.984 -6.031 -25.564 1.00 91.81 93 ILE A C 1
ATOM 673 O O 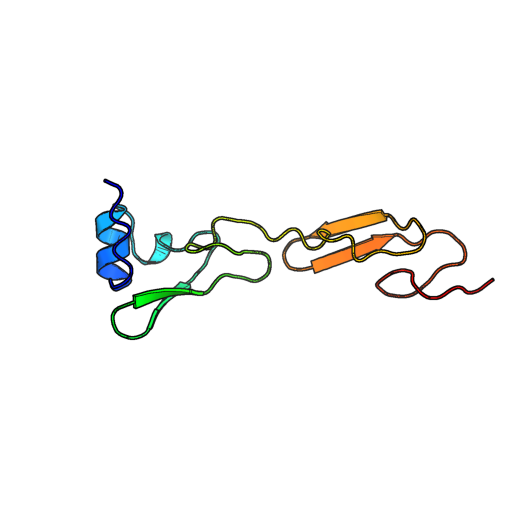. ILE A 1 93 ? 21.885 -6.644 -26.630 1.00 91.81 93 ILE A O 1
ATOM 677 N N . ASN A 1 94 ? 22.700 -4.911 -25.435 1.00 79.25 94 ASN A N 1
ATOM 678 C CA . ASN A 1 94 ? 23.483 -4.312 -26.521 1.00 79.25 94 ASN A CA 1
ATOM 679 C C . ASN A 1 94 ? 24.965 -4.705 -26.502 1.00 79.25 94 ASN A C 1
ATOM 681 O O . ASN A 1 94 ? 25.542 -4.894 -25.408 1.00 79.25 94 ASN A O 1
#